Protein AF-A0A8T5UC40-F1 (afdb_monomer)

Solvent-accessible surface area (backbone atoms only — not comparable to full-atom values): 7297 Å² total; per-residue (Å²): 112,68,68,59,51,53,50,52,53,48,51,51,52,49,53,50,50,55,52,47,51,51,51,52,52,50,56,46,67,76,34,40,38,49,40,40,66,58,50,13,64,74,67,76,43,61,55,65,61,43,45,54,52,50,54,62,52,45,75,75,35,68,91,46,67,41,48,62,39,77,57,94,95,40,44,37,40,28,22,45,68,41,43,50,54,48,50,55,43,48,76,71,69,48,51,52,68,58,44,39,63,62,42,43,78,73,38,75,62,85,45,53,68,56,46,48,44,49,50,51,56,35,52,78,49,60,66,72,61,86,126

Radius of gyration: 17.37 Å; Cα contacts (8 Å, |Δi|>4): 127; chains: 1; bounding box: 45×36×43 Å

Sequence (131 aa):
FLASLVFVAYLVSFLISVSSKRRLLKVIREYPTISDKEISNKLERPLDDVRNILLSLSKNQKKKKWLIVFLNNRYIFLNERAVENFKQLYHMGYNEKKILELLKRNTRIKSRAEVKAIELTLTNQNRLKNE

Secondary structure (DSSP, 8-state):
-HHHHHHHHHHHHHHHHHHHHHHHHHHHHH-SEEEHHHHHHHHT--HHHHHHHHHHHHTT-TT-SSEEEEETTEEEEE-HHHHHHHHHHHHTT--HHHHHHHHTTTS----HHHHHHHHHHHHHTT-SS--

pLDDT: mean 85.19, std 14.96, range [41.0, 97.38]

Nearest PDB structures (foldseek):
  1hsj-assembly1_B  TM=4.880E-01  e=1.053E+00  Escherichia coli
  3zmd-assembly2_D  TM=3.944E-01  e=5.188E-01  Streptomyces coelicolor
  4e70-assembly1_A  TM=3.484E-01  e=7.390E-01  Linum nodiflorum
  4evi-assembly1_A  TM=3.433E-01  e=1.414E+00  Linum nodiflorum
  4e70-assembly1_B  TM=2.435E-01  e=6.568E-01  Linum nodiflorum

Structure (mmCIF, N/CA/C/O backbone):
data_AF-A0A8T5UC40-F1
#
_entry.id   AF-A0A8T5UC40-F1
#
loop_
_atom_site.group_PDB
_atom_site.id
_atom_site.type_symbol
_atom_site.label_atom_id
_atom_site.label_alt_id
_atom_site.label_comp_id
_atom_site.label_asym_id
_atom_site.label_entity_id
_atom_site.label_seq_id
_atom_site.pdbx_PDB_ins_code
_atom_site.Cartn_x
_atom_site.Cartn_y
_atom_site.Cartn_z
_atom_site.occupancy
_atom_site.B_iso_or_equiv
_atom_site.auth_seq_id
_atom_site.auth_comp_id
_atom_site.auth_asym_id
_atom_site.auth_atom_id
_atom_site.pdbx_PDB_model_num
ATOM 1 N N . PHE A 1 1 ? 32.156 -22.380 -25.312 1.00 59.78 1 PHE A N 1
ATOM 2 C CA . PHE A 1 1 ? 32.172 -20.909 -25.448 1.00 59.78 1 PHE A CA 1
ATOM 3 C C . PHE A 1 1 ? 30.801 -20.254 -25.250 1.00 59.78 1 PHE A C 1
ATOM 5 O O . PHE A 1 1 ? 30.695 -19.409 -24.373 1.00 59.78 1 PHE A O 1
ATOM 12 N N . LEU A 1 2 ? 29.732 -20.645 -25.961 1.00 55.72 2 LEU A N 1
ATOM 13 C CA . LEU A 1 2 ? 28.379 -20.093 -25.722 1.00 55.72 2 LEU A CA 1
ATOM 14 C C . LEU A 1 2 ? 27.799 -20.468 -24.344 1.00 55.72 2 LEU A C 1
ATOM 16 O O . LEU A 1 2 ? 27.345 -19.594 -23.615 1.00 55.72 2 LEU A O 1
ATOM 20 N N . ALA A 1 3 ? 27.898 -21.738 -23.936 1.00 59.72 3 ALA A N 1
ATOM 21 C CA . ALA A 1 3 ? 27.398 -22.195 -22.632 1.00 59.72 3 ALA A CA 1
ATOM 22 C C . ALA A 1 3 ? 28.113 -21.531 -21.435 1.00 59.72 3 ALA A C 1
ATOM 24 O O . ALA A 1 3 ? 27.478 -21.220 -20.432 1.00 59.72 3 ALA A O 1
ATOM 25 N N . SER A 1 4 ? 29.415 -21.246 -21.559 1.00 57.56 4 SER A N 1
ATOM 26 C CA . SER A 1 4 ? 30.190 -20.532 -20.535 1.00 57.56 4 SER A CA 1
ATOM 27 C C . SER A 1 4 ? 29.804 -19.051 -20.444 1.00 57.56 4 SER A C 1
ATOM 29 O O . SER A 1 4 ? 29.703 -18.518 -19.346 1.00 57.56 4 SER A O 1
ATOM 31 N N . LEU A 1 5 ? 29.517 -18.399 -21.576 1.00 60.03 5 LEU A N 1
ATOM 32 C CA . LEU A 1 5 ? 29.017 -17.019 -21.619 1.00 60.03 5 LEU A CA 1
ATOM 33 C C . LEU A 1 5 ? 27.606 -16.897 -21.028 1.00 60.03 5 LEU A C 1
ATOM 35 O O . LEU A 1 5 ? 27.354 -16.001 -20.227 1.00 60.03 5 LEU A O 1
ATOM 39 N N . VAL A 1 6 ? 26.710 -17.830 -21.363 1.00 68.19 6 VAL A N 1
ATOM 40 C CA . VAL A 1 6 ? 25.345 -17.887 -20.812 1.00 68.19 6 VAL A CA 1
ATOM 41 C C . VAL A 1 6 ? 25.374 -18.133 -19.303 1.00 68.19 6 VAL A C 1
ATOM 43 O O . VAL A 1 6 ? 24.642 -17.480 -18.565 1.00 68.19 6 VAL A O 1
ATOM 46 N N . PHE A 1 7 ? 26.254 -19.014 -18.821 1.00 54.62 7 PHE A N 1
ATOM 47 C CA . PHE A 1 7 ? 26.405 -19.285 -17.392 1.00 54.62 7 PHE A CA 1
ATOM 48 C C . PHE A 1 7 ? 26.943 -18.072 -16.617 1.00 54.62 7 PHE A C 1
ATOM 50 O O . PHE A 1 7 ? 26.409 -17.728 -15.563 1.00 54.62 7 PHE A O 1
ATOM 57 N N . VAL A 1 8 ? 27.942 -17.368 -17.158 1.00 54.94 8 VAL A N 1
ATOM 58 C CA . VAL A 1 8 ? 28.466 -16.129 -16.559 1.00 54.94 8 VAL A CA 1
ATOM 59 C C . VAL A 1 8 ? 27.403 -15.025 -16.563 1.00 54.94 8 VAL A C 1
ATOM 61 O O . VAL A 1 8 ? 27.189 -14.384 -15.536 1.00 54.94 8 VAL A O 1
ATOM 64 N N . ALA A 1 9 ? 26.668 -14.843 -17.663 1.00 53.66 9 ALA A N 1
ATOM 65 C CA . ALA A 1 9 ? 25.566 -13.883 -17.738 1.00 53.66 9 ALA A CA 1
ATOM 66 C C . ALA A 1 9 ? 24.426 -14.220 -16.760 1.00 53.66 9 ALA A C 1
ATOM 68 O O . ALA A 1 9 ? 23.862 -13.324 -16.125 1.00 53.66 9 ALA A O 1
ATOM 69 N N . TYR A 1 10 ? 24.116 -15.508 -16.585 1.00 60.12 10 TYR A N 1
ATOM 70 C CA . TYR A 1 10 ? 23.143 -15.991 -15.608 1.00 60.12 10 TYR A CA 1
ATOM 71 C C . TYR A 1 10 ? 23.598 -15.713 -14.170 1.00 60.12 10 TYR A C 1
ATOM 73 O O . TYR A 1 10 ? 22.821 -15.176 -13.380 1.00 60.12 10 TYR A O 1
ATOM 81 N N . LEU A 1 11 ? 24.863 -15.988 -13.835 1.00 41.12 11 LEU A N 1
ATOM 82 C CA . LEU A 1 11 ? 25.429 -15.693 -12.516 1.00 41.12 11 LEU A CA 1
ATOM 83 C C . LEU A 1 11 ? 25.448 -14.192 -12.218 1.00 41.12 11 LEU A C 1
ATOM 85 O O . LEU A 1 11 ? 25.062 -13.785 -11.124 1.00 41.12 11 LEU A O 1
ATOM 89 N N . VAL A 1 12 ? 25.823 -13.356 -13.188 1.00 51.12 12 VAL A N 1
ATOM 90 C CA . VAL A 1 12 ? 25.786 -11.892 -13.050 1.00 51.12 12 VAL A CA 1
ATOM 91 C C . VAL A 1 12 ? 24.346 -11.405 -12.861 1.00 51.12 12 VAL A C 1
ATOM 93 O O . VAL A 1 12 ? 24.077 -10.645 -11.933 1.00 51.12 12 VAL A O 1
ATOM 96 N N . SER A 1 13 ? 23.390 -11.909 -13.644 1.00 47.38 13 SER A N 1
ATOM 97 C CA . SER A 1 13 ? 21.961 -11.583 -13.497 1.00 47.38 13 SER A CA 1
ATOM 98 C C . SER A 1 13 ? 21.397 -12.027 -12.141 1.00 47.38 13 SER A C 1
ATOM 100 O O . SER A 1 13 ? 20.620 -11.305 -11.509 1.00 47.38 13 SER A O 1
ATOM 102 N N . PHE A 1 14 ? 21.827 -13.187 -11.641 1.00 44.34 14 PHE A N 1
ATOM 103 C CA . PHE A 1 14 ? 21.443 -13.715 -10.334 1.00 44.34 14 PHE A CA 1
ATOM 104 C C . PHE A 1 14 ? 22.050 -12.901 -9.178 1.00 44.34 14 PHE A C 1
ATOM 106 O O . PHE A 1 14 ? 2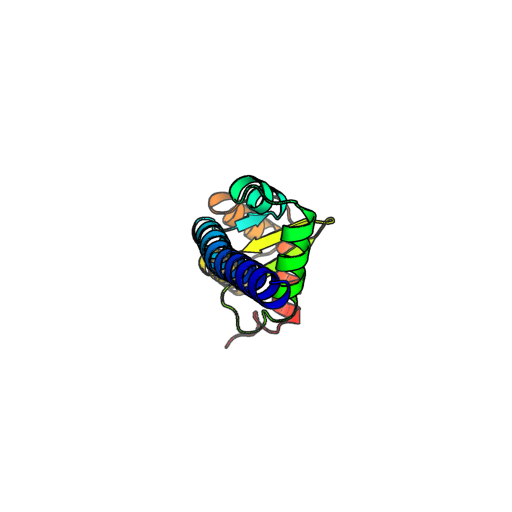1.343 -12.543 -8.234 1.00 44.34 14 PHE A O 1
ATOM 113 N N . LEU A 1 15 ? 23.327 -12.521 -9.266 1.00 41.00 15 LEU A N 1
ATOM 114 C CA . LEU A 1 15 ? 23.995 -11.654 -8.288 1.00 41.00 15 LEU A CA 1
ATOM 115 C C . LEU A 1 15 ? 23.389 -10.244 -8.272 1.00 41.00 15 LEU A C 1
ATOM 117 O O . LEU A 1 15 ? 23.134 -9.691 -7.196 1.00 41.00 15 LEU A O 1
ATOM 121 N N . ILE A 1 16 ? 23.062 -9.693 -9.447 1.00 51.59 16 ILE A N 1
ATOM 122 C CA . ILE A 1 16 ? 22.306 -8.443 -9.577 1.00 51.59 16 ILE A CA 1
ATOM 123 C C . ILE A 1 16 ? 20.930 -8.604 -8.925 1.00 51.59 16 ILE A C 1
ATOM 125 O O . ILE A 1 16 ? 20.530 -7.724 -8.169 1.00 51.59 16 ILE A O 1
ATOM 129 N N . SER A 1 17 ? 20.225 -9.721 -9.121 1.00 57.50 17 SER A N 1
ATOM 130 C CA . SER A 1 17 ? 18.923 -9.999 -8.489 1.00 57.50 17 SER A CA 1
ATOM 131 C C . SER A 1 17 ? 19.001 -10.017 -6.957 1.00 57.50 17 SER A C 1
ATOM 133 O O . SER A 1 17 ? 18.190 -9.371 -6.287 1.00 57.50 17 SER A O 1
ATOM 135 N N . VAL A 1 18 ? 20.009 -10.674 -6.374 1.00 56.72 18 VAL A N 1
ATOM 136 C CA . VAL A 1 18 ? 20.189 -10.738 -4.912 1.00 56.72 18 VAL A CA 1
ATOM 137 C C . VAL A 1 18 ? 20.586 -9.375 -4.334 1.00 56.72 18 VAL A C 1
ATOM 139 O O . VAL A 1 18 ? 19.983 -8.922 -3.357 1.00 56.72 18 VAL A O 1
ATOM 142 N N . SER A 1 19 ? 21.547 -8.683 -4.953 1.00 62.91 19 SER A N 1
ATOM 143 C CA . SER A 1 19 ? 21.959 -7.329 -4.554 1.00 62.91 19 SER A CA 1
ATOM 144 C C . SER A 1 19 ? 20.802 -6.331 -4.667 1.00 62.91 19 SER A C 1
ATOM 146 O O . SER A 1 19 ? 20.553 -5.538 -3.759 1.00 62.91 19 SER A O 1
ATOM 148 N N . SER A 1 20 ? 20.010 -6.431 -5.733 1.00 64.06 20 SER A N 1
ATOM 149 C CA . SER A 1 20 ? 18.891 -5.523 -5.997 1.00 64.06 20 SER A CA 1
ATOM 150 C C . SER A 1 20 ? 17.716 -5.758 -5.062 1.00 64.06 20 SER A C 1
ATOM 152 O O . SER A 1 20 ? 17.122 -4.793 -4.590 1.00 64.06 20 SER A O 1
ATOM 154 N N . LYS A 1 21 ? 17.428 -7.015 -4.697 1.00 66.69 21 LYS A N 1
ATOM 155 C CA . LYS A 1 21 ? 16.465 -7.326 -3.630 1.00 66.69 21 LYS A CA 1
ATOM 156 C C . LYS A 1 21 ? 16.910 -6.742 -2.290 1.00 66.69 21 LYS A C 1
ATOM 158 O O . LYS A 1 21 ? 16.087 -6.163 -1.585 1.00 66.69 21 LYS A O 1
ATOM 163 N N . ARG A 1 22 ? 18.202 -6.840 -1.948 1.00 70.81 22 ARG A N 1
ATOM 164 C CA . ARG A 1 22 ? 18.756 -6.242 -0.718 1.00 70.81 22 ARG A CA 1
ATOM 165 C C . ARG A 1 22 ? 18.667 -4.712 -0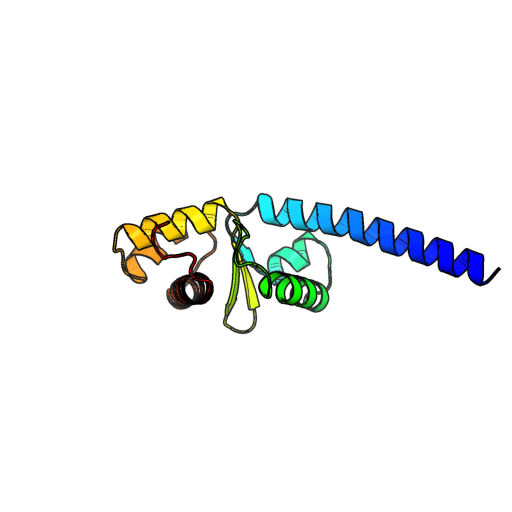.733 1.00 70.81 22 ARG A C 1
ATOM 167 O O . ARG A 1 22 ? 18.227 -4.136 0.257 1.00 70.81 22 ARG A O 1
ATOM 174 N N . ARG A 1 23 ? 19.021 -4.058 -1.846 1.00 73.75 23 ARG A N 1
ATOM 175 C CA . ARG A 1 23 ? 18.903 -2.596 -2.017 1.00 73.75 23 ARG A CA 1
ATOM 176 C C . ARG A 1 23 ? 17.450 -2.126 -1.928 1.00 73.75 23 ARG A C 1
ATOM 178 O O . ARG A 1 23 ? 17.164 -1.198 -1.178 1.00 73.75 23 ARG A O 1
ATOM 185 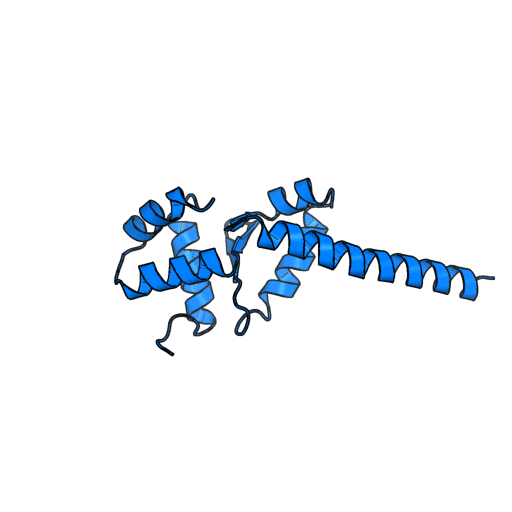N N . LEU A 1 24 ? 16.531 -2.812 -2.609 1.00 72.62 24 LEU A N 1
ATOM 186 C CA . LEU A 1 24 ? 15.095 -2.534 -2.546 1.00 72.62 24 LEU A CA 1
ATOM 187 C C . LEU A 1 24 ? 14.565 -2.670 -1.114 1.00 72.62 24 LEU A C 1
ATOM 189 O O . LEU A 1 24 ? 13.903 -1.760 -0.629 1.00 72.62 24 LEU A O 1
ATOM 193 N N . LEU A 1 25 ? 14.903 -3.760 -0.414 1.00 73.19 25 LEU A N 1
ATOM 194 C CA . LEU A 1 25 ? 14.526 -3.966 0.988 1.00 73.19 25 LEU A CA 1
ATOM 195 C C . LEU A 1 25 ? 15.102 -2.890 1.914 1.00 73.19 25 LEU A C 1
ATOM 197 O O . LEU A 1 25 ? 14.416 -2.481 2.849 1.00 73.19 25 LEU A O 1
ATOM 201 N N . LYS A 1 26 ? 16.333 -2.427 1.665 1.00 80.31 26 LYS A N 1
ATOM 202 C CA . LYS A 1 26 ? 16.953 -1.340 2.432 1.00 80.31 26 LYS A CA 1
ATOM 203 C C . LYS A 1 26 ? 16.163 -0.041 2.269 1.00 80.31 26 LYS A C 1
ATOM 205 O O . LYS A 1 26 ? 15.733 0.517 3.272 1.00 80.31 26 LYS A O 1
ATOM 210 N N . VAL A 1 27 ? 15.892 0.368 1.026 1.00 78.00 27 VAL A N 1
ATOM 211 C CA . VAL A 1 27 ? 15.077 1.557 0.722 1.00 78.00 27 VAL A CA 1
ATOM 212 C C . VAL A 1 27 ? 13.698 1.436 1.371 1.00 78.00 27 VAL A C 1
ATOM 214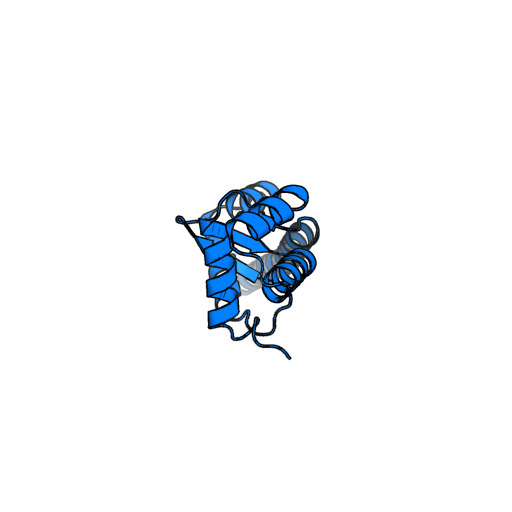 O O . VAL A 1 27 ? 13.264 2.317 2.096 1.00 78.00 27 VAL A O 1
ATOM 217 N N . ILE A 1 28 ? 13.026 0.306 1.187 1.00 73.62 28 ILE A N 1
ATOM 218 C CA . ILE A 1 28 ? 11.694 0.044 1.741 1.00 73.62 28 ILE A CA 1
ATOM 219 C C . ILE A 1 28 ? 11.646 0.139 3.276 1.00 73.62 28 ILE A C 1
ATOM 221 O O . ILE A 1 28 ? 10.648 0.590 3.833 1.00 73.62 28 ILE A O 1
ATOM 225 N N . ARG A 1 29 ? 12.693 -0.309 3.977 1.00 76.06 29 ARG A N 1
ATOM 226 C CA . ARG A 1 29 ? 12.732 -0.277 5.447 1.00 76.06 29 ARG A CA 1
ATOM 227 C C . ARG A 1 29 ? 12.976 1.123 6.000 1.00 76.06 29 ARG A C 1
ATOM 229 O O . ARG A 1 29 ? 12.440 1.442 7.055 1.00 76.06 29 ARG A O 1
ATOM 236 N N . GLU A 1 30 ? 13.762 1.930 5.297 1.00 83.69 30 GLU A N 1
ATOM 237 C CA . GLU A 1 30 ? 14.181 3.264 5.738 1.00 83.69 30 GLU A CA 1
ATOM 238 C C . GLU A 1 30 ? 13.024 4.275 5.760 1.00 83.69 30 GLU A C 1
ATOM 240 O O . GLU A 1 30 ? 12.990 5.162 6.610 1.00 83.69 30 GLU A O 1
ATOM 245 N N . TYR A 1 31 ? 12.037 4.118 4.872 1.00 87.38 31 TYR A N 1
ATOM 246 C CA . TYR A 1 31 ? 10.907 5.041 4.761 1.00 87.38 31 TYR A CA 1
ATOM 247 C C . TYR A 1 31 ? 9.614 4.397 5.287 1.00 87.38 31 TYR A C 1
ATOM 249 O O . TY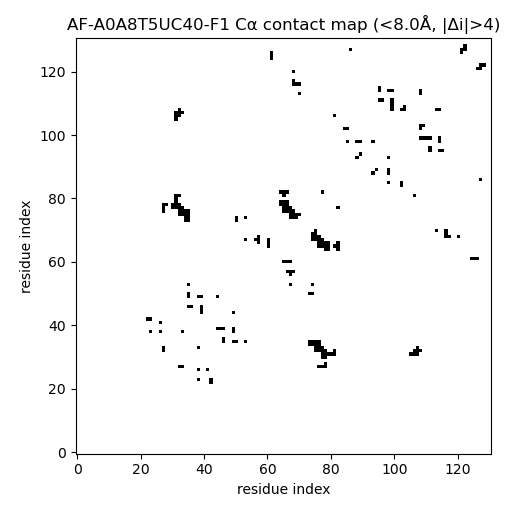R A 1 31 ? 9.254 3.313 4.828 1.00 87.38 31 TYR A O 1
ATOM 257 N N . PRO A 1 32 ? 8.855 5.066 6.185 1.00 90.25 32 PRO A N 1
ATOM 258 C CA . PRO A 1 32 ? 7.514 4.625 6.580 1.00 90.25 32 PRO A CA 1
ATOM 259 C C . PRO A 1 32 ? 6.616 4.364 5.371 1.00 90.25 32 PRO A C 1
ATOM 261 O O . PRO A 1 32 ? 5.931 3.348 5.293 1.00 90.25 32 PRO A O 1
ATOM 264 N N . THR A 1 33 ? 6.681 5.267 4.394 1.00 93.38 33 THR A N 1
ATOM 265 C CA . THR A 1 33 ? 5.977 5.149 3.120 1.00 93.38 33 THR A C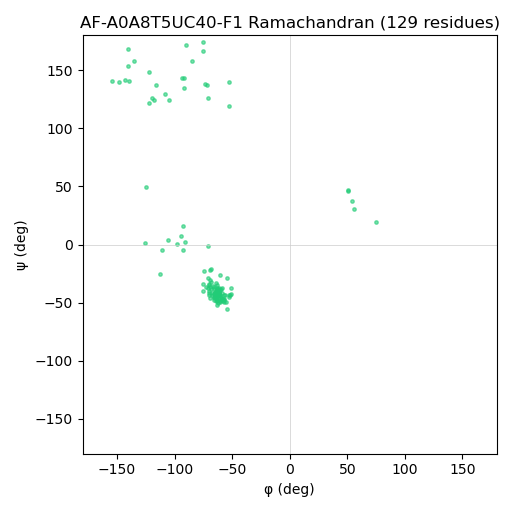A 1
ATOM 266 C C . THR A 1 33 ? 6.835 5.684 1.983 1.00 93.38 33 THR A C 1
ATOM 268 O O . THR A 1 33 ? 7.471 6.728 2.154 1.00 93.38 33 THR A O 1
ATOM 271 N N . ILE A 1 34 ? 6.800 5.039 0.820 1.00 93.44 34 ILE A N 1
ATOM 272 C CA . ILE A 1 34 ? 7.544 5.468 -0.369 1.00 93.44 34 ILE A CA 1
ATOM 273 C C . ILE A 1 34 ? 6.792 5.102 -1.657 1.00 93.44 34 ILE A C 1
ATOM 275 O O . ILE A 1 34 ? 6.193 4.033 -1.755 1.00 93.44 34 ILE A O 1
ATOM 279 N N . SER A 1 35 ? 6.790 5.999 -2.640 1.00 94.88 35 SER A N 1
ATOM 280 C CA . SER A 1 35 ? 6.166 5.788 -3.954 1.00 94.88 35 SER A CA 1
ATOM 281 C C . SER A 1 35 ? 7.080 5.049 -4.933 1.00 94.88 35 SER A C 1
ATOM 283 O O . SER A 1 35 ? 8.303 5.076 -4.805 1.00 94.88 35 SER A O 1
ATOM 285 N N . ASP A 1 36 ? 6.489 4.427 -5.952 1.00 94.12 36 ASP A N 1
ATOM 286 C CA . ASP A 1 36 ? 7.209 3.801 -7.070 1.00 94.12 36 ASP A CA 1
ATOM 287 C C . ASP A 1 36 ? 8.247 4.725 -7.729 1.00 94.12 36 ASP A C 1
ATOM 289 O O . ASP A 1 36 ? 9.376 4.300 -7.963 1.00 94.12 36 ASP A O 1
ATOM 293 N N . LYS A 1 37 ? 7.911 6.001 -7.949 1.00 95.25 37 LYS A N 1
ATOM 294 C CA . LYS A 1 37 ? 8.836 7.020 -8.473 1.00 95.25 37 LYS A CA 1
ATOM 295 C C . LYS A 1 37 ? 10.022 7.264 -7.545 1.00 95.25 37 LYS A C 1
ATOM 297 O O . LYS A 1 37 ? 11.157 7.353 -7.997 1.00 95.25 37 LYS A O 1
ATOM 302 N N . GLU A 1 38 ? 9.782 7.357 -6.242 1.00 94.12 38 GLU A N 1
ATOM 303 C CA . GLU A 1 38 ? 10.857 7.566 -5.268 1.00 94.12 38 GLU A CA 1
ATOM 304 C C . GLU A 1 38 ? 11.757 6.331 -5.142 1.00 94.12 38 GLU A C 1
ATOM 306 O O . GLU A 1 38 ? 12.970 6.477 -5.003 1.00 94.12 38 GLU A O 1
ATOM 311 N N . ILE A 1 39 ? 11.186 5.124 -5.226 1.00 92.12 39 ILE A N 1
ATOM 312 C CA . ILE A 1 39 ? 11.953 3.872 -5.287 1.00 92.12 39 ILE A CA 1
ATOM 313 C C . ILE A 1 39 ? 12.803 3.839 -6.565 1.00 92.12 39 ILE A C 1
ATOM 315 O O . ILE A 1 39 ? 13.994 3.553 -6.486 1.00 92.12 39 ILE A O 1
ATOM 319 N N . SER A 1 40 ? 12.208 4.152 -7.719 1.00 92.50 40 SER A N 1
ATOM 320 C CA . SER A 1 40 ? 12.881 4.218 -9.025 1.00 92.50 40 SER A CA 1
ATOM 321 C C . SER A 1 40 ? 14.076 5.166 -8.994 1.00 92.50 40 SER A C 1
ATOM 323 O O . SER A 1 40 ? 15.185 4.743 -9.315 1.00 92.50 40 SER A O 1
ATOM 325 N N . ASN A 1 41 ? 13.890 6.383 -8.478 1.00 93.12 41 ASN A N 1
ATOM 326 C CA . ASN A 1 41 ? 14.967 7.360 -8.338 1.00 93.12 41 ASN A CA 1
ATOM 327 C C . ASN A 1 41 ? 16.075 6.878 -7.387 1.00 93.12 41 ASN A C 1
ATOM 329 O O . ASN A 1 41 ? 17.249 7.002 -7.703 1.00 93.12 41 ASN A O 1
ATOM 333 N N . LYS A 1 42 ? 15.726 6.300 -6.228 1.00 89.88 42 LYS A N 1
ATOM 334 C CA . LYS A 1 42 ? 16.718 5.837 -5.235 1.00 89.88 42 LYS A CA 1
ATOM 335 C C . LYS A 1 42 ? 17.504 4.607 -5.667 1.00 89.88 42 LYS A C 1
ATOM 337 O O . LYS A 1 42 ? 18.608 4.389 -5.179 1.00 89.88 42 LYS A O 1
ATOM 342 N N . LEU A 1 43 ? 16.901 3.757 -6.490 1.00 86.75 43 LEU A N 1
ATOM 343 C CA . LEU A 1 43 ? 17.545 2.555 -7.006 1.00 86.75 43 LEU A CA 1
ATOM 344 C C . LEU A 1 43 ? 18.222 2.783 -8.356 1.00 86.75 43 LEU A C 1
ATOM 346 O O . LEU A 1 43 ? 18.847 1.841 -8.838 1.00 86.75 43 LEU A O 1
ATOM 350 N N . GLU A 1 44 ? 18.068 3.975 -8.945 1.00 91.06 44 GLU A N 1
ATOM 351 C CA . GLU A 1 44 ? 18.504 4.301 -10.307 1.00 91.06 44 GLU A CA 1
ATOM 352 C C . GLU A 1 44 ? 17.995 3.254 -11.311 1.00 91.06 44 GLU A C 1
ATOM 354 O O . GLU A 1 44 ? 18.735 2.694 -12.116 1.00 91.06 44 GLU A O 1
ATOM 359 N N . ARG A 1 45 ? 16.699 2.926 -11.204 1.00 87.56 45 ARG A N 1
ATOM 360 C CA . ARG A 1 45 ? 16.036 1.896 -12.016 1.00 87.56 45 ARG A CA 1
ATOM 361 C C . ARG A 1 45 ? 14.859 2.461 -12.799 1.00 87.56 45 ARG A C 1
ATOM 363 O O . ARG A 1 45 ? 14.166 3.328 -12.262 1.00 87.56 45 ARG A O 1
ATOM 370 N N . PRO A 1 46 ? 14.559 1.923 -13.996 1.00 92.81 46 PRO A N 1
ATOM 371 C CA . PRO A 1 46 ? 13.360 2.288 -14.740 1.00 92.81 46 PRO A CA 1
ATOM 372 C C . PRO A 1 46 ? 12.093 2.147 -13.890 1.00 92.81 46 PRO A C 1
ATOM 374 O O . PRO A 1 46 ? 11.936 1.190 -13.126 1.00 92.81 46 PRO A O 1
ATOM 377 N N . LEU A 1 47 ? 11.176 3.106 -14.026 1.00 92.94 47 LEU A N 1
ATOM 378 C CA . LEU A 1 47 ? 9.928 3.114 -13.264 1.00 92.94 47 LEU A CA 1
ATOM 379 C C . LEU A 1 47 ? 9.088 1.861 -13.540 1.00 92.94 47 LEU A C 1
ATOM 381 O O . LEU A 1 47 ? 8.509 1.302 -12.610 1.00 92.94 47 LEU A O 1
ATOM 385 N N . ASP A 1 48 ? 9.058 1.396 -14.787 1.00 91.00 48 ASP A N 1
ATOM 386 C CA . ASP A 1 48 ? 8.286 0.216 -15.178 1.00 91.00 48 ASP A CA 1
ATOM 387 C C . ASP A 1 48 ? 8.826 -1.065 -14.536 1.00 91.00 48 ASP A C 1
ATOM 389 O O . ASP A 1 48 ? 8.045 -1.869 -14.027 1.00 91.00 48 ASP A O 1
ATOM 393 N N . ASP A 1 49 ? 10.149 -1.211 -14.420 1.00 88.75 49 ASP A N 1
ATOM 394 C CA . ASP A 1 49 ? 10.761 -2.325 -13.687 1.00 88.75 49 ASP A CA 1
ATOM 395 C C . ASP A 1 49 ? 10.342 -2.317 -12.215 1.00 88.75 49 ASP A C 1
ATOM 397 O O . ASP A 1 49 ? 9.963 -3.347 -11.651 1.00 88.75 49 ASP A O 1
ATOM 401 N N . VAL A 1 50 ? 10.371 -1.141 -11.582 1.00 89.44 50 VAL A N 1
ATOM 402 C CA . VAL A 1 50 ? 9.932 -0.982 -10.191 1.00 89.44 50 VAL A CA 1
ATOM 403 C C . VAL A 1 50 ? 8.449 -1.316 -10.047 1.00 89.44 50 VAL A C 1
ATOM 405 O O . VAL A 1 50 ? 8.077 -2.042 -9.124 1.00 89.44 50 VAL A O 1
ATOM 408 N N . ARG A 1 51 ? 7.598 -0.848 -10.963 1.00 92.88 51 ARG A N 1
ATOM 409 C CA . ARG A 1 51 ? 6.157 -1.139 -10.963 1.00 92.88 51 ARG A CA 1
ATOM 410 C C . ARG A 1 51 ? 5.869 -2.621 -11.153 1.00 92.88 51 ARG A C 1
ATOM 412 O O . ARG A 1 51 ? 5.046 -3.158 -10.418 1.00 92.88 51 ARG A O 1
ATOM 419 N N . ASN A 1 52 ? 6.584 -3.296 -12.047 1.00 89.44 52 ASN A N 1
ATOM 420 C CA . ASN A 1 52 ? 6.466 -4.738 -12.259 1.00 89.44 52 ASN A CA 1
ATOM 421 C C . ASN A 1 52 ? 6.827 -5.526 -10.991 1.00 89.44 52 ASN A C 1
ATOM 423 O O . ASN A 1 52 ? 6.112 -6.453 -10.598 1.00 89.44 52 ASN A O 1
ATOM 427 N N . ILE A 1 53 ? 7.892 -5.115 -10.294 1.00 88.62 53 ILE A N 1
ATOM 428 C CA . ILE A 1 53 ? 8.278 -5.708 -9.008 1.00 88.62 53 ILE A CA 1
ATOM 429 C C . ILE A 1 53 ? 7.190 -5.469 -7.952 1.00 88.62 53 ILE A C 1
ATOM 431 O O . ILE A 1 53 ? 6.775 -6.411 -7.274 1.00 88.62 53 ILE A O 1
ATOM 435 N N . LEU A 1 54 ? 6.707 -4.232 -7.810 1.00 90.56 54 LEU A N 1
ATOM 436 C CA . LEU A 1 54 ? 5.688 -3.881 -6.817 1.00 90.56 54 LEU A CA 1
ATOM 437 C C . LEU A 1 54 ? 4.356 -4.590 -7.083 1.00 90.56 54 LEU A C 1
ATOM 439 O O . LEU A 1 54 ? 3.763 -5.107 -6.138 1.00 90.56 54 LEU A O 1
ATOM 443 N N . LEU A 1 55 ? 3.938 -4.703 -8.345 1.00 91.56 55 LEU A N 1
ATOM 444 C CA . LEU A 1 55 ? 2.778 -5.490 -8.765 1.00 91.56 55 LEU A CA 1
ATOM 445 C C . LEU A 1 55 ? 2.933 -6.964 -8.380 1.00 91.56 55 LEU A C 1
ATOM 447 O O . LEU A 1 55 ? 2.010 -7.576 -7.843 1.00 91.56 55 LEU A O 1
ATOM 451 N N . SER A 1 56 ? 4.098 -7.560 -8.643 1.00 88.50 56 SER A N 1
ATOM 452 C CA . SER A 1 56 ? 4.343 -8.954 -8.267 1.00 88.50 56 SER A CA 1
ATOM 453 C C . SER A 1 56 ? 4.274 -9.148 -6.750 1.00 88.50 56 SER A C 1
ATOM 455 O O . SER A 1 56 ? 3.715 -10.141 -6.283 1.00 88.50 56 SER A O 1
ATOM 457 N N . LEU A 1 57 ? 4.833 -8.215 -5.976 1.00 88.81 57 LEU A N 1
ATOM 458 C CA . LEU A 1 57 ? 4.823 -8.265 -4.514 1.00 88.81 57 LEU A CA 1
ATOM 459 C C . LEU A 1 57 ? 3.422 -8.020 -3.935 1.00 88.81 57 LEU A C 1
ATOM 461 O O . LEU A 1 57 ? 3.058 -8.646 -2.938 1.00 88.81 57 LEU A O 1
ATOM 465 N N . SER A 1 58 ? 2.617 -7.157 -4.563 1.00 90.19 58 SER A N 1
ATOM 466 C CA . SER A 1 58 ? 1.290 -6.784 -4.067 1.00 90.19 58 SER A CA 1
ATOM 467 C C . SER A 1 58 ? 0.267 -7.917 -4.155 1.00 90.19 58 SER A C 1
ATOM 469 O O . SER A 1 58 ? -0.714 -7.898 -3.411 1.00 90.19 58 SER A O 1
ATOM 471 N N . LYS A 1 59 ? 0.484 -8.912 -5.025 1.00 90.06 59 LYS A N 1
ATOM 472 C CA . LYS A 1 59 ? -0.414 -10.070 -5.187 1.00 90.06 59 LYS A CA 1
ATOM 473 C C . LYS A 1 59 ? -0.452 -10.976 -3.948 1.00 90.06 59 LYS A C 1
ATOM 475 O O . LYS A 1 59 ? -1.510 -11.484 -3.604 1.00 90.06 59 LYS A O 1
ATOM 480 N N . ASN A 1 60 ? 0.672 -11.140 -3.242 1.00 85.38 60 ASN A N 1
ATOM 481 C CA . ASN A 1 60 ? 0.835 -12.139 -2.170 1.00 85.38 60 ASN A CA 1
ATOM 482 C C . ASN A 1 60 ? 1.291 -11.522 -0.839 1.00 85.38 60 ASN A C 1
ATOM 484 O O . ASN A 1 60 ? 2.237 -11.984 -0.194 1.00 85.38 60 ASN A O 1
ATOM 488 N N . GLN A 1 61 ? 0.608 -10.461 -0.413 1.00 91.50 61 GLN A N 1
ATOM 489 C CA . GLN A 1 61 ? 0.990 -9.677 0.766 1.00 91.50 61 GLN A CA 1
ATOM 490 C C . GLN A 1 61 ? 0.105 -9.897 2.010 1.00 91.50 61 GLN A C 1
ATOM 492 O O . GLN A 1 61 ? 0.348 -9.277 3.039 1.00 91.50 61 GLN A O 1
ATOM 497 N N . LYS A 1 62 ? -0.876 -10.816 1.969 1.00 92.12 62 LYS A N 1
ATOM 498 C CA . LYS A 1 62 ? -1.824 -11.070 3.079 1.00 92.12 62 LYS A CA 1
ATOM 499 C C . LYS A 1 62 ? -1.143 -11.337 4.431 1.00 92.12 62 LYS A C 1
ATOM 501 O O . LYS A 1 62 ? -1.568 -10.801 5.443 1.00 92.12 62 LYS A O 1
ATOM 506 N N . LYS A 1 63 ? -0.078 -12.149 4.440 1.00 91.06 63 LYS A N 1
ATOM 507 C CA . LYS A 1 63 ? 0.700 -12.508 5.646 1.00 91.06 63 LYS A CA 1
ATOM 508 C C . LYS A 1 63 ? 1.925 -11.610 5.867 1.00 91.06 63 LYS A C 1
ATOM 510 O O . LYS A 1 63 ? 2.802 -11.937 6.662 1.00 91.06 63 LYS A O 1
ATOM 515 N N . LYS A 1 64 ? 2.079 -10.541 5.082 1.00 89.62 64 LYS A N 1
ATOM 516 C CA . LYS A 1 64 ? 3.244 -9.657 5.164 1.00 89.62 64 LYS A CA 1
ATOM 517 C C . LYS A 1 64 ? 2.936 -8.522 6.124 1.00 89.62 64 LYS A C 1
ATOM 519 O O . LYS A 1 64 ? 1.823 -8.015 6.163 1.00 89.62 64 LYS A O 1
ATOM 524 N N . LYS A 1 65 ? 3.948 -8.108 6.881 1.00 91.38 65 LYS A N 1
ATOM 525 C CA . LYS A 1 65 ? 3.825 -6.994 7.823 1.00 91.38 65 LYS A CA 1
ATOM 526 C C . LYS A 1 65 ? 3.784 -5.626 7.132 1.00 91.38 65 LYS A C 1
ATOM 528 O O . LYS A 1 65 ? 3.236 -4.678 7.667 1.00 91.38 65 LYS A O 1
ATOM 533 N N . TRP A 1 66 ? 4.316 -5.545 5.916 1.00 92.94 66 TRP A N 1
ATOM 534 C CA . TRP A 1 66 ? 4.243 -4.378 5.038 1.00 92.94 66 TRP A CA 1
ATOM 535 C C . TRP A 1 66 ? 3.003 -4.413 4.129 1.00 92.94 66 TRP A C 1
ATOM 537 O O . TRP A 1 66 ? 2.275 -5.412 4.083 1.00 92.94 66 TRP A O 1
ATOM 547 N N . LEU A 1 67 ? 2.748 -3.319 3.411 1.00 95.50 67 LEU A N 1
ATOM 548 C CA . LEU A 1 67 ? 1.626 -3.182 2.481 1.00 95.50 67 LEU A CA 1
ATOM 549 C C . LEU A 1 67 ? 2.055 -2.433 1.211 1.00 95.50 67 LEU A C 1
ATOM 551 O O . LEU A 1 67 ? 2.799 -1.464 1.273 1.00 95.50 67 LEU A O 1
ATOM 555 N N . ILE A 1 68 ? 1.561 -2.867 0.059 1.00 95.12 68 ILE A N 1
ATOM 556 C CA . ILE A 1 68 ? 1.655 -2.180 -1.226 1.00 95.12 68 ILE A CA 1
ATOM 557 C C . ILE A 1 68 ? 0.236 -1.871 -1.683 1.00 95.12 68 ILE A C 1
ATOM 559 O O . ILE A 1 68 ? -0.587 -2.781 -1.814 1.00 95.12 68 ILE A O 1
ATOM 563 N N . VAL A 1 69 ? -0.019 -0.595 -1.950 1.00 96.44 69 VAL A N 1
ATOM 564 C CA . VAL A 1 69 ? -1.306 -0.075 -2.412 1.00 96.44 69 VAL A CA 1
ATOM 565 C C . VAL A 1 69 ? -1.129 0.507 -3.807 1.00 96.44 69 VAL A C 1
ATOM 567 O O . VAL A 1 69 ? -0.144 1.199 -4.068 1.00 96.44 69 VAL A O 1
ATOM 570 N N . PHE A 1 70 ? -2.077 0.233 -4.699 1.00 95.25 70 PHE A N 1
ATOM 571 C CA . PHE A 1 70 ? -2.146 0.856 -6.018 1.00 95.25 70 PHE A CA 1
ATOM 572 C C . PHE A 1 70 ? -3.265 1.896 -6.035 1.00 95.25 70 PHE A C 1
ATOM 574 O O . PHE A 1 70 ? -4.408 1.578 -5.714 1.00 95.25 70 PHE A O 1
ATOM 581 N N . LEU A 1 71 ? -2.936 3.137 -6.390 1.00 94.94 71 LEU A N 1
ATOM 582 C CA . LEU A 1 71 ? -3.896 4.234 -6.496 1.00 94.94 71 LEU A CA 1
ATOM 583 C C . LEU A 1 71 ? -3.377 5.281 -7.485 1.00 94.94 71 LEU A C 1
ATOM 585 O O . LEU A 1 71 ? -2.191 5.592 -7.472 1.00 94.94 71 LEU A O 1
ATOM 589 N N . ASN A 1 72 ? -4.258 5.866 -8.304 1.00 92.19 72 ASN A N 1
ATOM 590 C CA . ASN A 1 72 ? -3.923 6.947 -9.245 1.00 92.19 72 ASN A CA 1
ATOM 591 C C . ASN A 1 72 ? -2.707 6.624 -10.133 1.00 92.19 72 ASN A C 1
ATOM 593 O O . ASN A 1 72 ? -1.789 7.432 -10.276 1.00 92.19 72 ASN A O 1
ATOM 597 N N . ASN A 1 73 ? -2.695 5.412 -10.694 1.00 92.56 73 ASN A N 1
ATOM 598 C CA . ASN A 1 73 ? -1.633 4.906 -11.564 1.00 92.56 73 ASN A CA 1
ATOM 599 C C . ASN A 1 73 ? -0.224 4.939 -10.938 1.00 92.56 73 ASN A C 1
ATOM 601 O O . ASN A 1 73 ? 0.777 5.124 -11.632 1.00 92.56 73 ASN A O 1
ATOM 605 N N . ARG A 1 74 ? -0.135 4.790 -9.613 1.00 94.44 74 ARG A N 1
ATOM 606 C CA . ARG A 1 74 ? 1.128 4.627 -8.893 1.00 94.44 74 ARG A CA 1
ATOM 607 C C . ARG A 1 74 ? 1.007 3.610 -7.772 1.00 94.44 74 ARG A C 1
ATOM 609 O O . ARG A 1 74 ? -0.064 3.429 -7.189 1.00 94.44 74 ARG A O 1
ATOM 616 N N . TYR A 1 75 ? 2.133 2.997 -7.438 1.00 94.94 75 TYR A N 1
ATOM 617 C CA . TYR A 1 75 ? 2.248 2.193 -6.228 1.00 94.94 75 TYR A CA 1
ATOM 618 C C . TYR A 1 75 ? 2.786 3.017 -5.065 1.00 94.94 75 TYR A C 1
ATOM 620 O O . TYR A 1 75 ? 3.673 3.859 -5.225 1.00 94.94 75 TYR A O 1
ATOM 628 N N . ILE A 1 76 ? 2.261 2.729 -3.881 1.00 95.25 76 ILE A N 1
ATOM 629 C CA . ILE A 1 76 ? 2.738 3.245 -2.604 1.00 95.25 76 ILE A CA 1
ATOM 630 C C . ILE A 1 76 ? 3.083 2.038 -1.745 1.00 95.25 76 ILE A C 1
ATOM 632 O O . ILE A 1 76 ? 2.240 1.177 -1.491 1.00 95.25 76 ILE A O 1
ATOM 636 N N . PHE A 1 77 ? 4.332 1.977 -1.310 1.00 94.44 77 PHE A N 1
ATOM 637 C CA . PHE A 1 77 ? 4.809 1.005 -0.346 1.00 94.44 77 PHE A CA 1
ATOM 638 C C . PHE A 1 77 ? 4.685 1.587 1.065 1.00 94.44 77 PHE A C 1
ATOM 640 O O . PHE A 1 77 ? 5.085 2.726 1.295 1.00 94.44 77 PHE A O 1
ATOM 647 N N . LEU A 1 78 ? 4.173 0.797 2.006 1.00 94.56 78 LEU A N 1
ATOM 648 C CA . LEU A 1 78 ? 4.102 1.078 3.436 1.00 94.56 78 LEU A CA 1
ATOM 649 C C . LEU A 1 78 ? 4.887 0.003 4.189 1.00 94.56 78 LEU A C 1
ATOM 651 O O . LEU A 1 78 ? 4.628 -1.194 4.030 1.00 94.56 78 LEU A O 1
ATOM 655 N N . ASN A 1 79 ? 5.834 0.415 5.026 1.00 92.19 79 ASN A N 1
ATOM 656 C CA . ASN A 1 79 ? 6.571 -0.517 5.874 1.00 92.19 79 ASN A CA 1
ATOM 657 C C . ASN A 1 79 ? 5.723 -1.001 7.067 1.00 92.19 79 ASN A C 1
ATOM 659 O O . ASN A 1 79 ? 4.604 -0.540 7.282 1.00 92.19 79 ASN A O 1
ATOM 663 N N . GLU A 1 80 ? 6.262 -1.941 7.846 1.00 91.88 80 GLU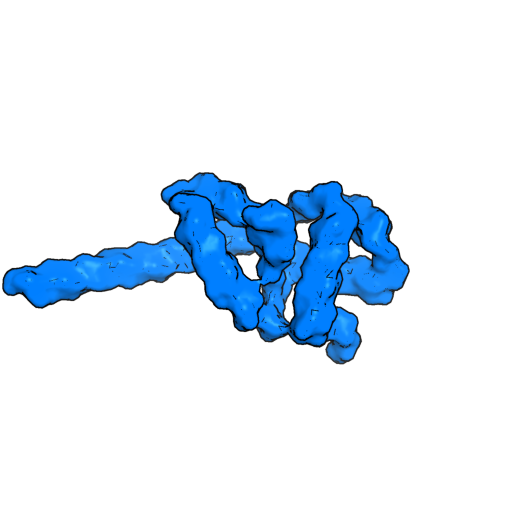 A N 1
ATOM 664 C CA . GLU A 1 80 ? 5.583 -2.514 9.022 1.00 91.88 80 GLU A CA 1
ATOM 665 C C . GLU A 1 80 ? 5.095 -1.441 10.000 1.00 91.88 80 GLU A C 1
ATOM 667 O O . GLU A 1 80 ? 3.935 -1.460 10.398 1.00 91.88 80 GLU A O 1
ATOM 672 N N . ARG A 1 81 ? 5.937 -0.449 10.310 1.00 91.69 81 ARG A N 1
ATOM 673 C CA . ARG A 1 81 ? 5.580 0.638 11.229 1.00 91.69 81 ARG A CA 1
ATOM 674 C C . ARG A 1 81 ? 4.413 1.475 10.704 1.00 91.69 81 ARG A C 1
ATOM 676 O O . ARG A 1 81 ? 3.527 1.828 11.471 1.00 91.69 81 ARG A O 1
ATOM 683 N N . ALA A 1 82 ? 4.398 1.804 9.414 1.00 94.31 82 ALA A N 1
ATOM 684 C CA . ALA A 1 82 ? 3.312 2.582 8.821 1.00 94.31 82 ALA A CA 1
ATOM 685 C C . ALA A 1 82 ? 1.995 1.796 8.762 1.00 94.31 82 ALA A C 1
ATOM 687 O O . ALA A 1 82 ? 0.938 2.375 9.006 1.00 94.31 82 ALA A O 1
ATOM 688 N N . VAL A 1 83 ? 2.059 0.492 8.474 1.00 95.12 83 VAL A N 1
ATOM 689 C CA . VAL A 1 83 ? 0.884 -0.391 8.505 1.00 95.12 83 VAL A CA 1
ATOM 690 C C . VAL A 1 83 ? 0.323 -0.491 9.919 1.00 95.12 83 VAL A C 1
ATOM 692 O O . VAL A 1 83 ? -0.881 -0.343 10.096 1.00 95.12 83 VAL A O 1
ATOM 695 N N . GLU A 1 84 ? 1.177 -0.696 10.918 1.00 94.69 84 GLU A N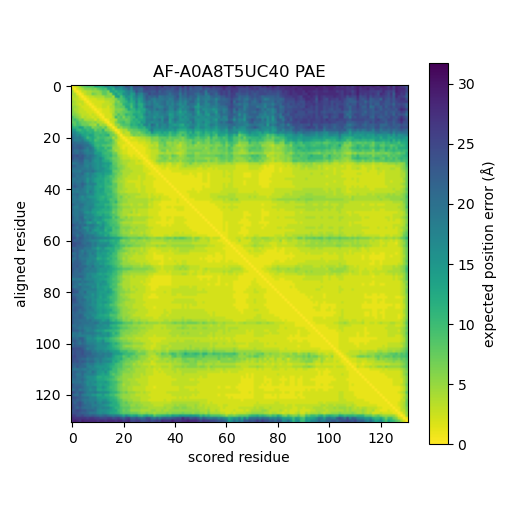 1
ATOM 696 C CA . GLU A 1 84 ? 0.743 -0.831 12.309 1.00 94.69 84 GLU A CA 1
ATOM 697 C C . GLU A 1 84 ? 0.131 0.467 12.840 1.00 94.69 84 GLU A C 1
ATOM 699 O O . GLU A 1 84 ? -0.974 0.464 13.376 1.00 94.69 84 GLU A O 1
ATOM 704 N N . ASN A 1 85 ? 0.779 1.605 12.573 1.00 95.00 85 ASN A N 1
ATOM 705 C CA . ASN A 1 85 ? 0.219 2.913 12.899 1.00 95.00 85 ASN A CA 1
ATOM 706 C C . ASN A 1 85 ? -1.156 3.114 12.247 1.00 95.00 85 ASN A C 1
ATOM 708 O O . ASN A 1 85 ? -2.073 3.612 12.892 1.00 95.00 85 ASN A O 1
ATOM 712 N N . PHE A 1 86 ? -1.322 2.729 10.977 1.00 96.25 86 PHE A N 1
ATOM 713 C CA . PHE A 1 86 ? -2.620 2.813 10.310 1.00 96.25 86 PHE A CA 1
ATOM 714 C C . PHE A 1 86 ? -3.672 1.959 11.028 1.00 96.25 86 PHE A C 1
ATOM 716 O O . PHE A 1 86 ? -4.757 2.459 11.324 1.00 96.25 86 PHE A O 1
ATOM 723 N N . LYS A 1 87 ? -3.353 0.692 11.325 1.00 96.12 87 LYS A N 1
ATOM 724 C CA . LYS A 1 87 ? -4.265 -0.228 12.016 1.00 96.12 87 LYS A CA 1
ATOM 725 C C . LYS A 1 87 ? -4.705 0.330 13.364 1.00 96.12 87 LYS A C 1
ATOM 727 O O . LYS A 1 87 ? -5.897 0.357 13.637 1.00 96.12 87 LYS A O 1
ATOM 732 N N . GLN A 1 88 ? -3.775 0.835 14.172 1.00 95.69 88 GLN A N 1
ATOM 733 C CA . GLN A 1 88 ? -4.096 1.432 15.470 1.00 95.69 88 GLN A CA 1
ATOM 734 C C . GLN A 1 88 ? -5.102 2.578 15.334 1.00 95.69 88 GLN A C 1
ATOM 736 O O . GLN A 1 88 ? -6.115 2.598 16.026 1.00 95.69 88 GLN A O 1
ATOM 741 N N . LEU A 1 89 ? -4.864 3.502 14.397 1.00 95.69 89 LEU A N 1
ATOM 742 C CA . LEU A 1 89 ? -5.774 4.623 14.154 1.00 95.69 89 LEU A CA 1
ATOM 743 C C . LEU A 1 89 ? -7.155 4.155 13.667 1.00 95.69 89 LEU A C 1
ATOM 745 O O . LEU A 1 89 ? -8.167 4.728 14.065 1.00 95.69 89 LEU A O 1
ATOM 749 N N . TYR A 1 90 ? -7.198 3.109 12.839 1.00 95.94 90 TYR A N 1
ATOM 750 C CA . TYR A 1 90 ? -8.440 2.484 12.388 1.00 95.94 90 TYR A CA 1
ATOM 751 C C . TYR A 1 90 ? -9.221 1.859 13.557 1.00 95.94 90 TYR A C 1
ATOM 753 O O . TYR A 1 90 ? -10.402 2.150 13.732 1.00 95.94 90 TYR A O 1
ATOM 761 N N . HIS A 1 91 ? -8.559 1.073 14.411 1.00 95.75 91 HIS A N 1
ATOM 762 C CA . HIS A 1 91 ? -9.184 0.422 15.569 1.00 95.75 91 HIS A CA 1
ATOM 763 C C . HIS A 1 91 ? -9.620 1.407 16.667 1.00 95.75 91 HIS A C 1
ATOM 765 O O . HIS A 1 91 ? -10.533 1.103 17.428 1.00 95.75 91 HIS A O 1
ATOM 771 N N . MET A 1 92 ? -9.047 2.615 16.713 1.00 95.56 92 MET A N 1
ATOM 772 C CA . MET A 1 92 ? -9.544 3.724 17.543 1.00 95.56 92 MET A CA 1
ATOM 773 C C . MET A 1 92 ? -10.866 4.335 17.032 1.00 95.56 92 MET A C 1
ATOM 775 O O . MET A 1 92 ? -11.377 5.278 17.634 1.00 95.56 92 MET A O 1
ATOM 779 N N . GLY A 1 93 ? -11.411 3.852 15.910 1.00 95.19 93 GLY A N 1
ATOM 780 C CA . GLY A 1 93 ? -12.649 4.360 15.316 1.00 95.19 93 GLY A CA 1
ATOM 781 C C . GLY A 1 93 ? -12.482 5.705 14.606 1.00 95.19 93 GLY A C 1
ATOM 782 O O . GLY A 1 93 ? -13.457 6.432 14.403 1.00 95.19 93 GLY A O 1
ATOM 783 N N . TYR A 1 94 ? -11.253 6.089 14.245 1.00 96.31 94 TYR A N 1
ATOM 784 C CA . TYR A 1 94 ? -11.022 7.341 13.531 1.00 96.31 94 TYR A CA 1
ATOM 785 C C . TYR A 1 94 ? -11.474 7.246 12.075 1.00 96.31 94 TYR A C 1
ATOM 787 O O . TYR A 1 94 ? -11.204 6.280 11.371 1.00 96.31 94 TYR A O 1
ATOM 795 N N . ASN A 1 95 ? -12.125 8.306 11.598 1.00 95.00 95 ASN A N 1
ATOM 796 C CA . ASN A 1 95 ? -12.497 8.427 10.192 1.00 95.00 95 ASN A CA 1
ATOM 797 C C . ASN A 1 95 ? -11.288 8.778 9.303 1.00 95.00 95 ASN A C 1
ATOM 799 O O . ASN A 1 95 ? -10.249 9.240 9.780 1.00 95.00 95 ASN A O 1
ATOM 803 N N . GLU A 1 96 ? -11.453 8.646 7.983 1.00 95.31 96 GLU A N 1
ATOM 804 C CA . GLU A 1 96 ? -10.401 8.922 6.992 1.00 95.31 96 GLU A CA 1
ATOM 805 C C . GLU A 1 96 ? -9.726 10.294 7.165 1.00 95.31 96 GLU A C 1
ATOM 807 O O . GLU A 1 96 ? -8.522 10.430 6.947 1.00 95.31 96 GLU A O 1
ATOM 812 N N . LYS A 1 97 ? -10.497 11.332 7.533 1.00 96.38 97 LYS A N 1
ATOM 813 C CA . LYS A 1 97 ? -9.983 12.700 7.706 1.00 96.38 97 LYS A CA 1
ATOM 814 C C . LYS A 1 97 ? -9.006 12.756 8.880 1.00 96.38 97 LYS A C 1
ATOM 816 O O . LYS A 1 97 ? -7.909 13.287 8.722 1.00 96.38 97 LYS A O 1
ATOM 821 N N . LYS A 1 98 ? -9.390 12.185 10.025 1.00 95.94 98 LYS A N 1
ATOM 822 C CA . LYS A 1 98 ? -8.561 12.155 11.235 1.00 95.94 98 LYS A CA 1
ATOM 823 C C . LYS A 1 98 ? -7.355 11.227 11.069 1.00 95.94 98 LYS A C 1
ATOM 825 O O . LYS A 1 98 ? -6.249 11.600 11.451 1.00 95.94 98 LYS A O 1
ATOM 830 N N . ILE A 1 99 ? -7.534 10.072 10.422 1.00 96.25 99 ILE A N 1
ATOM 831 C CA . ILE A 1 99 ? -6.423 9.177 10.064 1.00 96.25 99 ILE A CA 1
ATOM 832 C C . ILE A 1 99 ? -5.408 9.914 9.180 1.00 96.25 99 ILE A C 1
ATOM 834 O O . ILE A 1 99 ? -4.211 9.873 9.458 1.00 96.25 99 ILE A O 1
ATOM 838 N N . LEU A 1 100 ? -5.866 10.632 8.148 1.00 96.25 100 LEU A N 1
ATOM 839 C CA . LEU A 1 100 ? -4.983 11.400 7.271 1.00 96.25 100 LEU A CA 1
ATOM 840 C C . LEU A 1 100 ? -4.176 12.448 8.042 1.00 96.25 100 LEU A C 1
ATOM 842 O O . LEU A 1 100 ? -2.974 12.579 7.823 1.00 96.25 100 LEU A O 1
ATOM 846 N N . GLU A 1 101 ? -4.833 13.209 8.915 1.00 95.50 101 GLU A N 1
ATOM 847 C CA . GLU A 1 101 ? -4.190 14.260 9.705 1.00 95.50 101 GLU A CA 1
ATOM 848 C C . GLU A 1 101 ? -3.055 13.709 10.581 1.00 95.50 101 GLU A C 1
ATOM 850 O O . GLU A 1 101 ? -1.971 14.291 10.641 1.00 95.50 101 GLU A O 1
ATOM 855 N N . LEU A 1 102 ? -3.279 12.551 11.207 1.00 93.75 102 LEU A N 1
ATOM 856 C CA . LEU A 1 102 ? -2.302 11.903 12.081 1.00 93.75 102 LEU A CA 1
ATOM 857 C C . LEU A 1 102 ? -1.176 11.224 11.289 1.00 93.75 102 LEU A C 1
ATOM 859 O O . LEU A 1 102 ? -0.006 11.336 11.663 1.00 93.75 102 LEU A O 1
ATOM 863 N N . LEU A 1 103 ? -1.490 10.575 10.164 1.00 91.56 103 LEU A N 1
ATOM 864 C CA . LEU A 1 103 ? -0.487 9.914 9.325 1.00 91.56 103 LEU A CA 1
ATOM 865 C C . LEU A 1 103 ? 0.418 10.903 8.591 1.00 91.56 103 LEU A C 1
ATOM 867 O O . LEU A 1 103 ? 1.608 10.621 8.442 1.00 91.56 103 LEU A O 1
ATOM 871 N N . LYS A 1 104 ? -0.096 12.067 8.175 1.00 90.88 104 LYS A N 1
ATOM 872 C CA . LYS A 1 104 ? 0.689 13.113 7.492 1.00 90.88 104 LYS A CA 1
ATOM 873 C C . LYS A 1 104 ? 1.932 13.549 8.269 1.00 90.88 104 LYS A C 1
ATOM 875 O O . LYS A 1 104 ? 2.911 13.952 7.655 1.00 90.88 104 LYS A O 1
ATOM 880 N N . ARG A 1 105 ? 1.907 13.457 9.603 1.00 84.50 105 ARG A N 1
ATOM 881 C CA . ARG A 1 105 ? 3.029 13.869 10.465 1.00 84.50 105 ARG A CA 1
ATOM 882 C C . ARG A 1 105 ? 4.255 12.965 10.323 1.00 84.50 105 ARG A C 1
ATOM 884 O O . ARG A 1 105 ? 5.373 13.439 10.453 1.00 84.50 105 ARG A O 1
ATOM 891 N N . ASN A 1 106 ? 4.043 11.677 10.046 1.00 80.44 106 ASN A N 1
ATOM 892 C CA . ASN A 1 106 ? 5.089 10.648 10.099 1.00 80.44 106 ASN A CA 1
ATOM 893 C C . ASN A 1 106 ? 5.222 9.846 8.795 1.00 80.44 106 ASN A C 1
ATOM 895 O O . ASN A 1 106 ? 6.009 8.903 8.715 1.00 80.44 106 ASN A O 1
ATOM 899 N N . THR A 1 107 ? 4.427 10.175 7.779 1.00 87.94 107 THR A N 1
ATOM 900 C CA . THR A 1 107 ? 4.376 9.460 6.501 1.00 87.94 107 THR A CA 1
ATOM 901 C C . THR A 1 107 ? 4.234 10.440 5.340 1.00 87.94 107 THR A C 1
ATOM 903 O O . THR A 1 107 ? 3.937 11.616 5.521 1.00 87.94 107 THR A O 1
ATOM 906 N N . ARG A 1 108 ? 4.417 9.941 4.118 1.00 89.69 108 ARG A N 1
ATOM 907 C CA . ARG A 1 108 ? 4.229 10.687 2.866 1.00 89.69 108 ARG A CA 1
ATOM 908 C C . ARG A 1 108 ? 2.817 10.525 2.292 1.00 89.69 108 ARG A C 1
ATOM 910 O O . ARG A 1 108 ? 2.615 10.831 1.120 1.00 89.69 108 ARG A O 1
ATOM 917 N N . ILE A 1 109 ? 1.856 10.047 3.086 1.00 91.69 109 ILE A N 1
ATOM 918 C CA . ILE A 1 109 ? 0.438 9.958 2.707 1.00 91.69 109 ILE A CA 1
ATOM 919 C C . ILE A 1 109 ? -0.137 11.378 2.660 1.00 91.69 109 ILE A C 1
ATOM 921 O O . ILE A 1 109 ? -0.023 12.139 3.618 1.00 91.69 109 ILE A O 1
ATOM 925 N N . LYS A 1 110 ? -0.745 11.759 1.536 1.00 89.94 110 LYS A N 1
ATOM 926 C CA . LYS A 1 110 ? -1.135 13.145 1.228 1.00 89.94 110 LYS A CA 1
ATOM 927 C C . LYS A 1 110 ? -2.643 13.353 1.186 1.00 89.94 110 LYS A C 1
ATOM 929 O O . LYS A 1 110 ? -3.103 14.472 1.425 1.00 89.94 110 LYS A O 1
ATOM 934 N N . SER A 1 111 ? -3.416 12.305 0.905 1.00 94.75 111 SER A N 1
ATOM 935 C CA . SER A 1 111 ? -4.842 12.427 0.587 1.00 94.75 111 SER A CA 1
ATOM 936 C C . SER A 1 111 ? -5.734 11.408 1.297 1.00 94.75 111 SER A C 1
ATOM 938 O O . SER A 1 111 ? -5.304 10.320 1.673 1.00 94.75 111 SER A O 1
ATOM 940 N N . ARG A 1 112 ? -7.024 11.746 1.421 1.00 95.88 112 ARG A N 1
ATOM 941 C CA . ARG A 1 112 ? -8.049 10.818 1.928 1.00 95.88 112 ARG A CA 1
ATOM 942 C C . ARG A 1 112 ? -8.226 9.610 1.011 1.00 95.88 112 ARG A C 1
ATOM 944 O O . ARG A 1 112 ? -8.466 8.515 1.496 1.00 95.88 112 ARG A O 1
ATOM 951 N N . ALA A 1 113 ? -8.045 9.798 -0.296 1.00 96.19 113 ALA A N 1
ATOM 952 C CA . ALA A 1 113 ? -8.081 8.712 -1.268 1.00 96.19 113 ALA A CA 1
ATOM 953 C C . ALA A 1 113 ? -7.001 7.654 -0.984 1.00 96.19 113 ALA A C 1
ATOM 955 O O . ALA A 1 113 ? -7.278 6.464 -1.073 1.00 96.19 113 ALA A O 1
ATOM 956 N N . GLU A 1 114 ? -5.795 8.068 -0.581 1.00 95.88 114 GLU A N 1
ATOM 957 C CA . GLU A 1 114 ? -4.735 7.132 -0.180 1.00 95.88 114 GLU A CA 1
ATOM 958 C C . GLU A 1 114 ? -5.078 6.398 1.112 1.00 95.88 114 GLU A C 1
ATOM 960 O O . GLU A 1 114 ? -4.889 5.188 1.180 1.00 95.88 114 GLU A O 1
ATOM 965 N N . VAL A 1 115 ? -5.634 7.099 2.104 1.00 97.12 115 VAL A N 1
ATOM 966 C CA . VAL A 1 115 ? -6.127 6.479 3.346 1.00 97.12 115 VAL A CA 1
ATOM 967 C C . VAL A 1 115 ? -7.180 5.416 3.038 1.00 97.12 115 VAL A C 1
ATOM 969 O O . VAL A 1 115 ? -7.043 4.277 3.477 1.00 97.12 115 VAL A O 1
ATOM 972 N N . LYS A 1 116 ? -8.167 5.750 2.203 1.00 97.38 116 LYS A N 1
ATOM 973 C CA . LYS A 1 116 ? -9.206 4.818 1.763 1.00 97.38 116 LYS A CA 1
ATOM 974 C C . LYS A 1 116 ? -8.634 3.628 0.992 1.00 97.38 116 LYS A C 1
ATOM 976 O O . LYS A 1 116 ? -9.063 2.497 1.185 1.00 97.38 116 LYS A O 1
ATOM 981 N N . ALA A 1 117 ? -7.647 3.854 0.127 1.00 97.00 117 ALA A N 1
ATOM 982 C CA . ALA A 1 117 ? -7.003 2.778 -0.618 1.00 97.00 117 ALA A CA 1
ATOM 983 C C . ALA A 1 117 ? -6.219 1.825 0.305 1.00 97.00 117 ALA A C 1
ATOM 985 O O . ALA A 1 117 ? -6.240 0.612 0.086 1.00 97.00 117 ALA A O 1
ATOM 986 N N . ILE A 1 118 ? -5.572 2.346 1.354 1.00 97.19 118 ILE A N 1
ATOM 987 C CA . ILE A 1 118 ? -4.925 1.534 2.396 1.00 97.19 118 ILE A CA 1
ATOM 988 C C . ILE A 1 118 ? -5.967 0.690 3.132 1.00 97.19 118 ILE A C 1
ATOM 990 O O . ILE A 1 118 ? -5.793 -0.527 3.226 1.00 97.19 118 ILE A O 1
ATOM 994 N N . GLU A 1 119 ? -7.058 1.314 3.586 1.00 97.12 119 GLU A N 1
ATOM 995 C CA . GLU A 1 119 ? -8.163 0.637 4.269 1.00 97.12 119 GLU A CA 1
ATOM 996 C C . GLU A 1 119 ? -8.715 -0.512 3.424 1.00 97.12 119 GLU A C 1
ATOM 998 O O . GLU A 1 119 ? -8.689 -1.663 3.851 1.00 97.12 119 GLU A O 1
ATOM 1003 N N . LEU A 1 120 ? -9.121 -0.225 2.183 1.00 96.56 120 LEU A N 1
ATOM 1004 C CA . LEU A 1 120 ? -9.663 -1.217 1.255 1.00 96.56 120 LEU A CA 1
ATOM 1005 C C . LEU A 1 120 ? -8.683 -2.366 1.010 1.00 96.56 120 LEU A C 1
ATOM 1007 O O . LEU A 1 120 ? -9.079 -3.531 1.020 1.00 96.56 120 LEU A O 1
ATOM 1011 N N . THR A 1 121 ? -7.395 -2.065 0.823 1.00 96.50 121 THR A N 1
ATOM 1012 C CA . THR A 1 121 ? -6.382 -3.102 0.579 1.00 96.50 121 THR A CA 1
ATOM 1013 C C . THR A 1 121 ? -6.222 -4.020 1.794 1.00 96.50 121 THR A C 1
ATOM 1015 O O . THR A 1 121 ? -6.136 -5.240 1.633 1.00 96.50 121 THR A O 1
ATOM 1018 N N . LEU A 1 122 ? -6.208 -3.466 3.011 1.00 96.06 122 LEU A N 1
ATOM 1019 C CA . LEU A 1 122 ? -6.115 -4.250 4.244 1.00 96.06 122 LEU A CA 1
ATOM 1020 C C . LEU A 1 122 ? -7.403 -5.044 4.512 1.00 96.06 122 LEU A C 1
ATOM 1022 O O . LEU A 1 122 ? -7.320 -6.227 4.852 1.00 96.06 122 LEU A O 1
ATOM 1026 N N . THR A 1 123 ? -8.576 -4.446 4.297 1.00 95.06 123 THR A N 1
ATOM 1027 C CA . THR A 1 123 ? -9.888 -5.101 4.426 1.00 95.06 123 THR A CA 1
ATOM 1028 C C . THR A 1 123 ? -10.021 -6.282 3.472 1.00 95.06 123 THR A C 1
ATOM 1030 O O . THR A 1 123 ? -10.328 -7.389 3.914 1.00 95.06 123 THR A O 1
ATOM 1033 N N . ASN A 1 124 ? -9.680 -6.103 2.192 1.00 93.88 124 ASN A N 1
ATOM 1034 C CA . ASN A 1 124 ? -9.716 -7.170 1.183 1.00 93.88 124 ASN A CA 1
ATOM 1035 C C . ASN A 1 124 ? -8.786 -8.341 1.535 1.00 93.88 124 ASN A C 1
ATOM 1037 O O . ASN A 1 124 ? -9.018 -9.485 1.149 1.00 93.88 124 ASN A O 1
ATOM 1041 N N . GLN A 1 125 ? -7.732 -8.072 2.304 1.00 92.56 125 GLN A N 1
ATOM 1042 C CA . GLN A 1 125 ? -6.798 -9.084 2.789 1.00 92.56 125 GLN A CA 1
ATOM 1043 C C . GLN A 1 125 ? -7.190 -9.659 4.160 1.00 92.56 125 GLN A C 1
ATOM 1045 O O . GLN A 1 125 ? -6.483 -10.531 4.662 1.00 92.56 125 GLN A O 1
ATOM 1050 N N . ASN A 1 126 ? -8.316 -9.234 4.745 1.00 92.88 126 ASN A N 1
ATOM 1051 C CA . ASN A 1 126 ? -8.750 -9.547 6.112 1.00 92.88 126 ASN A CA 1
ATOM 1052 C C . ASN A 1 126 ? -7.690 -9.199 7.176 1.00 92.88 126 ASN A C 1
ATOM 1054 O O . ASN A 1 126 ? -7.510 -9.937 8.135 1.00 92.88 126 ASN A O 1
ATOM 1058 N N . ARG A 1 127 ? -6.968 -8.087 6.997 1.00 93.50 127 ARG A N 1
ATOM 1059 C CA . ARG A 1 127 ? -5.885 -7.638 7.894 1.00 93.50 127 ARG A CA 1
ATOM 1060 C C . ARG A 1 127 ? -6.317 -6.576 8.914 1.00 93.50 127 ARG A C 1
ATOM 1062 O O . ARG A 1 127 ? -5.461 -6.116 9.666 1.00 93.50 127 ARG A O 1
ATOM 1069 N N . LEU A 1 128 ? -7.590 -6.171 8.896 1.00 90.69 128 LEU A N 1
ATOM 1070 C CA . LEU A 1 128 ? -8.206 -5.228 9.849 1.00 90.69 128 LEU A CA 1
ATOM 1071 C C . LEU A 1 128 ? -9.223 -5.888 10.788 1.00 90.69 128 LEU A C 1
ATOM 1073 O O . LEU A 1 128 ? -9.780 -5.217 11.648 1.00 90.69 128 LEU A O 1
ATOM 1077 N N . LYS A 1 129 ? -9.517 -7.180 10.610 1.00 84.38 129 LYS A N 1
ATOM 1078 C CA . LYS A 1 129 ? -10.319 -7.913 11.593 1.00 84.38 129 LYS A CA 1
AT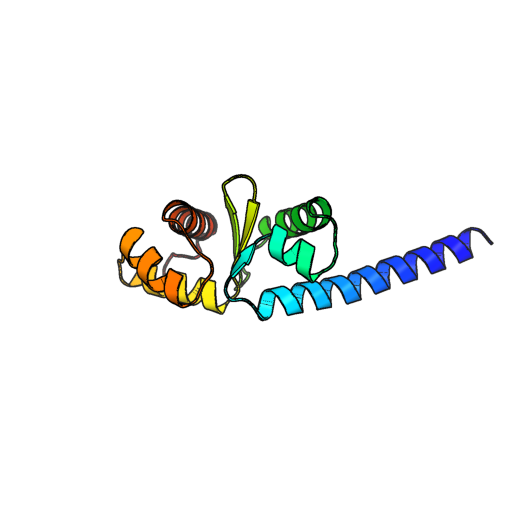OM 1079 C C . LYS A 1 129 ? -9.441 -8.123 12.823 1.00 84.38 129 LYS A C 1
ATOM 1081 O O . LYS A 1 129 ? -8.260 -8.417 12.647 1.00 84.38 129 LYS A O 1
ATOM 1086 N N . ASN A 1 130 ? -10.009 -7.926 14.012 1.00 59.34 130 ASN A N 1
ATOM 1087 C CA . ASN A 1 130 ? -9.318 -8.190 15.272 1.00 59.34 130 ASN A CA 1
ATOM 1088 C C . ASN A 1 130 ? -8.776 -9.629 15.217 1.00 59.34 130 ASN A C 1
ATOM 1090 O O . ASN A 1 130 ? -9.558 -10.553 14.983 1.00 59.34 130 ASN A O 1
ATOM 1094 N N . GLU A 1 131 ? -7.453 -9.780 15.312 1.00 49.38 131 GLU A N 1
ATOM 1095 C CA . GLU A 1 131 ? -6.834 -11.068 15.651 1.00 49.38 131 GLU A CA 1
ATOM 1096 C C . GLU A 1 131 ? -7.177 -11.425 17.099 1.00 49.38 131 GLU A C 1
ATOM 1098 O O . GLU A 1 131 ? -7.231 -10.489 17.933 1.00 49.38 131 GLU A O 1
#

Mean predicted aligned error: 7.39 Å

Foldseek 3Di:
DVVVVVVVVVVVVVVCVVVLVVQLVVVLAVAQKDKLVRSCVSSVHDSVVSVVVLVVCQVPCLVPLKHWFDDPNIIMTGHNVNLVLLLVCVVVVDDLVVSQVVSVVRHPRDDSRVSVRSVVSCVVSVNNPDD